Protein AF-A0A920R2B0-F1 (afdb_monomer_lite)

Sequence (71 aa):
MAGCWMEMSVSNLSDIAAMGGVPDHALVTLGVPVGTSPDSYEELYVGMNHAFDKFGGKIVGGDVVSSPVCL

Structure (mmCIF, N/CA/C/O backbone):
data_AF-A0A920R2B0-F1
#
_entry.id   AF-A0A920R2B0-F1
#
loop_
_atom_site.group_PDB
_atom_site.id
_atom_site.type_symbol
_atom_site.label_atom_id
_atom_site.label_alt_id
_atom_site.label_comp_id
_atom_site.label_asym_id
_atom_site.label_entity_id
_atom_site.label_seq_id
_atom_site.pdbx_PDB_ins_code
_atom_site.Cartn_x
_atom_site.Cartn_y
_atom_site.Cartn_z
_atom_site.occupancy
_atom_site.B_iso_or_equiv
_atom_site.auth_seq_id
_atom_site.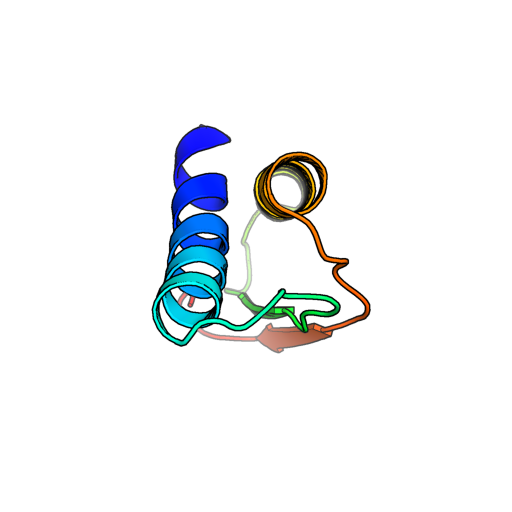auth_comp_id
_atom_site.auth_asym_id
_atom_site.auth_atom_id
_atom_site.pdbx_PDB_model_num
ATOM 1 N N . MET A 1 1 ? -6.366 16.512 2.328 1.00 49.38 1 MET A N 1
ATOM 2 C CA . MET A 1 1 ? -5.699 15.598 3.280 1.00 49.38 1 MET A CA 1
ATOM 3 C C . MET A 1 1 ? -5.077 14.364 2.616 1.00 49.38 1 MET A C 1
ATOM 5 O O . MET A 1 1 ? -4.109 13.865 3.164 1.00 49.38 1 MET A O 1
ATOM 9 N N . ALA A 1 2 ? -5.490 13.955 1.405 1.00 52.03 2 ALA A N 1
ATOM 10 C CA . ALA A 1 2 ? -4.891 12.830 0.659 1.00 52.03 2 ALA A CA 1
ATOM 11 C C . ALA A 1 2 ? -3.364 12.901 0.399 1.00 52.03 2 ALA A C 1
ATOM 13 O O . ALA A 1 2 ? -2.731 11.870 0.193 1.00 52.03 2 ALA A O 1
ATOM 14 N N . GLY A 1 3 ? -2.759 14.096 0.423 1.00 59.12 3 GLY A N 1
ATOM 15 C CA . GLY A 1 3 ? -1.318 14.259 0.191 1.00 59.12 3 GLY A CA 1
ATOM 16 C C . GLY A 1 3 ? -0.433 13.621 1.267 1.00 59.12 3 GLY A C 1
ATOM 17 O O . GLY A 1 3 ? 0.618 13.093 0.933 1.00 59.12 3 GLY A O 1
ATOM 18 N N . CYS A 1 4 ? -0.879 13.603 2.528 1.00 66.31 4 CYS A N 1
ATOM 19 C CA . CYS A 1 4 ? -0.096 13.042 3.635 1.00 66.31 4 CYS A CA 1
ATOM 20 C C . CYS A 1 4 ? 0.062 11.516 3.508 1.00 66.31 4 CYS A C 1
ATOM 22 O O . CYS A 1 4 ? 1.156 10.987 3.679 1.00 66.31 4 CYS A O 1
ATOM 24 N N . TRP A 1 5 ? -1.005 10.810 3.124 1.00 73.88 5 TRP A N 1
ATOM 25 C CA . TRP A 1 5 ? -0.972 9.354 2.936 1.00 73.88 5 TRP A CA 1
ATOM 26 C C . TRP A 1 5 ? -0.140 8.939 1.716 1.00 73.88 5 TRP A C 1
ATOM 28 O O . TRP A 1 5 ? 0.502 7.889 1.718 1.00 73.88 5 TRP A O 1
ATOM 38 N N . MET A 1 6 ? -0.108 9.795 0.690 1.00 75.75 6 MET A N 1
ATOM 39 C CA . MET A 1 6 ? 0.736 9.599 -0.486 1.00 75.75 6 MET A CA 1
ATOM 40 C C . MET A 1 6 ? 2.225 9.616 -0.113 1.00 75.75 6 MET A C 1
ATOM 42 O O . MET A 1 6 ? 2.978 8.781 -0.607 1.00 75.75 6 MET A O 1
ATOM 46 N N . GLU A 1 7 ? 2.653 10.520 0.777 1.00 79.88 7 GLU A N 1
ATOM 47 C CA . GLU A 1 7 ? 4.067 10.651 1.164 1.00 79.88 7 GLU A CA 1
ATOM 48 C C . GLU A 1 7 ? 4.643 9.363 1.761 1.00 79.88 7 GLU A C 1
ATOM 50 O O . GLU A 1 7 ? 5.765 8.993 1.420 1.00 79.88 7 GLU A O 1
ATOM 55 N N . MET A 1 8 ? 3.871 8.638 2.578 1.00 77.62 8 MET A N 1
ATOM 56 C CA . MET A 1 8 ? 4.319 7.369 3.170 1.00 77.62 8 MET A CA 1
ATOM 57 C C . MET A 1 8 ? 4.658 6.334 2.089 1.00 77.62 8 MET A C 1
ATOM 59 O O . MET A 1 8 ? 5.744 5.759 2.092 1.00 77.62 8 MET A O 1
ATOM 63 N N . SER A 1 9 ? 3.764 6.154 1.111 1.00 83.31 9 SER A N 1
ATOM 64 C CA . SER A 1 9 ? 3.990 5.216 0.001 1.00 83.31 9 SER A CA 1
ATOM 65 C C . SER A 1 9 ? 5.145 5.659 -0.897 1.00 83.31 9 SER A C 1
ATOM 67 O O . SER A 1 9 ? 5.970 4.843 -1.302 1.00 83.31 9 SER A O 1
ATOM 69 N N . VAL A 1 10 ? 5.246 6.962 -1.178 1.00 86.62 10 VAL A N 1
ATOM 70 C CA . VAL A 1 10 ? 6.332 7.527 -1.991 1.00 86.62 10 VAL A CA 1
ATOM 71 C C . VAL A 1 10 ? 7.691 7.329 -1.325 1.00 86.62 10 VAL A C 1
ATOM 73 O O . VAL A 1 10 ? 8.654 7.035 -2.029 1.00 86.62 10 VAL A O 1
ATOM 76 N N . SER A 1 11 ? 7.778 7.424 0.004 1.00 87.69 11 SER A N 1
ATOM 77 C CA . SER A 1 11 ? 9.022 7.158 0.734 1.00 87.69 11 SER A CA 1
ATOM 78 C C . SER A 1 11 ? 9.518 5.732 0.487 1.00 87.69 11 SER A C 1
ATOM 80 O O . SER A 1 11 ? 10.660 5.546 0.076 1.00 87.69 11 SER A O 1
ATOM 82 N N . ASN A 1 12 ? 8.653 4.725 0.646 1.00 88.00 12 ASN A N 1
ATOM 83 C CA . ASN A 1 12 ? 9.034 3.330 0.408 1.00 88.00 12 ASN A CA 1
ATOM 84 C C . ASN A 1 12 ? 9.419 3.065 -1.055 1.00 88.00 12 ASN A C 1
ATOM 86 O O . ASN A 1 12 ? 10.378 2.341 -1.323 1.00 88.00 12 ASN A O 1
ATOM 90 N N . LEU A 1 13 ? 8.695 3.659 -2.008 1.00 86.88 13 LEU A N 1
ATOM 91 C CA . LEU A 1 13 ? 9.017 3.551 -3.434 1.00 86.88 13 LEU A CA 1
ATOM 92 C C . LEU A 1 13 ? 10.366 4.209 -3.757 1.00 86.88 13 LEU A C 1
ATOM 94 O O . LEU A 1 13 ? 11.151 3.660 -4.532 1.00 86.88 13 LEU A O 1
ATOM 98 N N . SER A 1 14 ? 10.656 5.354 -3.135 1.00 87.81 14 SER A N 1
ATOM 99 C CA . SER A 1 14 ? 11.925 6.066 -3.280 1.00 87.81 14 SER A CA 1
ATOM 100 C C . SER A 1 14 ? 13.101 5.250 -2.751 1.00 87.81 14 SER A C 1
ATOM 102 O O . SER A 1 14 ? 14.144 5.225 -3.399 1.00 87.81 14 SER A O 1
ATOM 104 N N . ASP A 1 15 ? 12.948 4.554 -1.623 1.00 91.81 15 ASP A N 1
A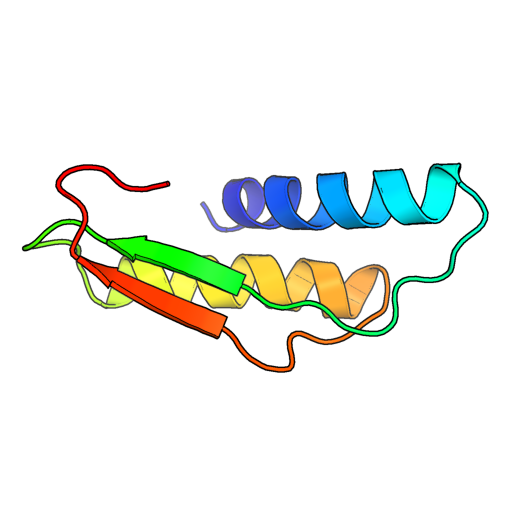TOM 105 C CA . ASP A 1 15 ? 14.008 3.699 -1.075 1.00 91.81 15 ASP A CA 1
ATOM 106 C C . ASP A 1 15 ? 14.353 2.551 -2.034 1.00 91.81 15 ASP A C 1
ATOM 108 O O . ASP A 1 15 ? 15.526 2.268 -2.284 1.00 91.81 15 ASP A O 1
ATOM 112 N N . ILE A 1 16 ? 13.339 1.928 -2.646 1.00 88.44 16 ILE A N 1
ATOM 113 C CA . ILE A 1 16 ? 13.538 0.877 -3.656 1.00 88.44 16 ILE A CA 1
ATOM 114 C C . ILE A 1 16 ? 14.245 1.448 -4.893 1.00 88.44 16 ILE A C 1
ATOM 116 O O . ILE A 1 16 ? 15.206 0.852 -5.388 1.00 88.44 16 ILE A O 1
ATOM 120 N N . ALA A 1 17 ? 13.808 2.617 -5.366 1.00 88.44 17 ALA A N 1
ATOM 121 C CA . ALA A 1 17 ? 14.407 3.286 -6.517 1.00 88.44 17 ALA A CA 1
ATOM 122 C C . ALA A 1 17 ? 15.860 3.721 -6.255 1.00 88.44 17 ALA A C 1
ATOM 124 O O . ALA A 1 17 ? 16.712 3.584 -7.134 1.00 88.44 17 ALA A O 1
ATOM 125 N N 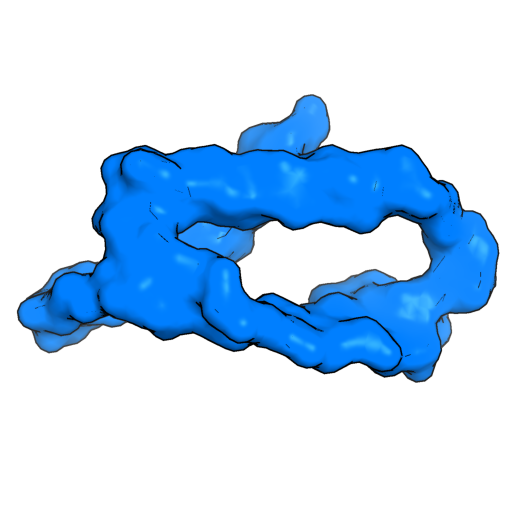. ALA A 1 18 ? 16.175 4.189 -5.042 1.00 91.62 18 ALA A N 1
ATOM 126 C CA . ALA A 1 18 ? 17.524 4.583 -4.637 1.00 91.62 18 ALA A CA 1
ATOM 127 C C . ALA A 1 18 ? 18.510 3.404 -4.646 1.00 91.62 18 ALA A C 1
ATOM 129 O O . ALA A 1 18 ? 19.697 3.589 -4.912 1.00 91.62 18 ALA A O 1
ATOM 130 N N . MET A 1 19 ? 18.013 2.184 -4.433 1.00 93.75 19 MET A N 1
ATOM 131 C CA . MET A 1 19 ? 18.786 0.946 -4.559 1.00 93.75 19 MET A CA 1
ATOM 132 C C . MET A 1 19 ? 18.902 0.444 -6.011 1.00 93.75 19 MET A C 1
ATOM 134 O O . MET A 1 19 ? 19.456 -0.629 -6.247 1.00 93.75 19 MET A O 1
ATOM 138 N N . GLY A 1 20 ? 18.393 1.200 -6.993 1.00 90.75 20 GLY A N 1
ATOM 139 C CA . GLY A 1 20 ? 18.366 0.821 -8.408 1.00 90.75 20 GLY A CA 1
ATOM 140 C C . GLY A 1 20 ? 17.274 -0.195 -8.759 1.00 90.75 20 GLY A C 1
ATOM 141 O O . GLY A 1 20 ? 17.307 -0.777 -9.843 1.00 90.75 20 GLY A O 1
ATOM 142 N N . GLY A 1 21 ? 16.329 -0.436 -7.847 1.00 87.94 21 GLY A N 1
ATOM 143 C CA . GLY A 1 21 ? 15.196 -1.330 -8.055 1.00 87.94 21 GLY A CA 1
ATOM 144 C C . GLY A 1 21 ? 14.018 -0.637 -8.737 1.00 87.94 21 GLY A C 1
ATOM 145 O O . GLY A 1 21 ? 13.852 0.578 -8.651 1.00 87.94 21 GLY A O 1
ATOM 146 N N . VAL A 1 22 ? 13.163 -1.429 -9.383 1.00 87.56 22 VAL A N 1
ATOM 147 C CA . VAL A 1 22 ? 11.859 -0.973 -9.880 1.00 87.56 22 VAL A CA 1
ATOM 148 C C . VAL A 1 22 ? 10.782 -1.618 -9.005 1.00 87.56 22 VAL A C 1
ATOM 150 O O . VAL A 1 22 ? 10.666 -2.846 -9.021 1.00 87.56 22 VAL A O 1
ATOM 153 N N . PRO A 1 23 ? 10.033 -0.841 -8.204 1.00 83.31 23 PRO A N 1
ATOM 154 C CA . PRO A 1 23 ? 8.966 -1.384 -7.375 1.00 83.31 23 PRO A CA 1
ATOM 155 C C . PRO A 1 23 ? 7.818 -1.913 -8.243 1.00 83.31 23 PRO A C 1
ATOM 157 O O . PRO A 1 23 ? 7.312 -1.217 -9.120 1.00 83.31 23 PRO A O 1
ATOM 160 N N . ASP A 1 24 ? 7.418 -3.157 -7.985 1.00 88.31 24 ASP A N 1
ATOM 161 C CA . ASP A 1 24 ? 6.418 -3.885 -8.781 1.00 88.31 24 ASP A CA 1
ATOM 162 C C . ASP A 1 24 ? 5.167 -4.220 -7.954 1.00 88.31 24 ASP A C 1
ATOM 164 O O . ASP A 1 24 ? 4.034 -4.009 -8.381 1.00 88.31 24 ASP A O 1
ATOM 168 N N . HIS A 1 25 ? 5.358 -4.655 -6.708 1.00 90.00 25 HIS A N 1
ATOM 169 C CA . HIS A 1 25 ? 4.267 -5.044 -5.823 1.00 90.00 25 HIS A CA 1
ATOM 170 C C . HIS A 1 25 ? 4.510 -4.567 -4.392 1.00 90.00 25 HIS A C 1
ATOM 172 O O . HIS A 1 25 ? 5.647 -4.560 -3.919 1.00 90.00 25 HIS A O 1
ATOM 178 N N . ALA A 1 26 ? 3.430 -4.213 -3.697 1.00 88.50 26 ALA A N 1
ATOM 179 C CA . ALA A 1 26 ? 3.442 -3.841 -2.290 1.00 88.50 26 ALA A CA 1
ATOM 180 C C . ALA A 1 26 ? 2.316 -4.526 -1.508 1.00 88.50 26 ALA A C 1
ATOM 182 O O . ALA A 1 26 ? 1.244 -4.831 -2.041 1.00 88.50 26 ALA A O 1
ATOM 183 N N . LEU A 1 27 ? 2.580 -4.738 -0.221 1.00 89.94 27 LEU A N 1
ATOM 184 C CA . LEU A 1 27 ? 1.618 -5.207 0.768 1.00 89.94 27 LEU A CA 1
ATOM 185 C C . LEU A 1 27 ? 1.437 -4.115 1.819 1.00 89.94 27 LEU A C 1
ATOM 187 O O . LEU A 1 27 ? 2.420 -3.511 2.246 1.00 89.94 27 LEU A O 1
ATOM 191 N N . VAL A 1 28 ? 0.194 -3.870 2.227 1.00 88.50 28 VAL A N 1
ATOM 192 C CA . VAL A 1 28 ? -0.145 -2.814 3.190 1.00 88.50 28 VAL A CA 1
ATOM 193 C C . VAL A 1 28 ? -0.741 -3.433 4.446 1.00 88.50 28 VAL A C 1
ATOM 195 O O . VAL A 1 28 ? -1.819 -4.013 4.398 1.00 88.50 28 VAL A O 1
ATOM 198 N N . THR A 1 29 ? -0.066 -3.289 5.582 1.00 87.94 29 THR A N 1
ATOM 199 C CA . THR A 1 29 ? -0.617 -3.690 6.883 1.00 87.94 29 THR A CA 1
ATOM 200 C C . THR A 1 29 ? -1.080 -2.453 7.636 1.00 87.94 29 THR A C 1
ATOM 202 O O . THR A 1 29 ? -0.296 -1.524 7.799 1.00 87.94 29 THR A O 1
ATOM 205 N N . LEU A 1 30 ? -2.332 -2.444 8.098 1.00 85.81 30 LEU A N 1
ATOM 206 C CA . LEU A 1 30 ? -2.923 -1.325 8.832 1.00 85.81 30 LEU A CA 1
ATOM 207 C C . LEU A 1 30 ? -3.245 -1.729 10.268 1.00 85.81 30 LEU A C 1
ATOM 209 O O . LEU A 1 30 ? -4.016 -2.661 10.507 1.00 85.81 30 LEU A O 1
ATOM 213 N N . GLY A 1 31 ? -2.686 -0.988 11.224 1.00 87.06 31 GLY A N 1
ATOM 214 C CA . GLY A 1 31 ? -3.111 -1.038 12.617 1.00 87.06 31 GLY A CA 1
ATOM 215 C C . GLY A 1 31 ? -4.241 -0.045 12.847 1.00 87.06 31 GLY A C 1
ATOM 216 O O . GLY A 1 31 ? -4.057 1.147 12.640 1.00 87.06 31 GLY A O 1
ATOM 217 N N . VAL A 1 32 ? -5.412 -0.512 13.273 1.00 83.50 32 VAL A N 1
ATOM 218 C CA . VAL A 1 32 ? -6.625 0.309 13.321 1.00 83.50 32 VAL A CA 1
ATOM 219 C C . VAL A 1 32 ? -7.239 0.353 14.729 1.00 83.50 32 VAL A C 1
ATOM 221 O O . VAL A 1 32 ? -7.616 -0.696 15.259 1.00 83.50 32 VAL A O 1
ATOM 224 N N . PRO A 1 33 ? -7.406 1.551 15.324 1.00 85.06 33 PRO A N 1
ATOM 225 C CA . PRO A 1 33 ? -8.164 1.758 16.551 1.00 85.06 33 PRO A CA 1
ATOM 226 C C . PRO A 1 33 ? -9.646 1.468 16.412 1.00 85.06 33 PRO A C 1
ATOM 228 O O . PRO A 1 33 ? -10.301 1.794 15.421 1.00 85.06 33 PRO A O 1
ATOM 231 N N . VAL A 1 34 ? -10.194 0.916 17.489 1.00 76.38 34 VAL A N 1
ATOM 232 C CA . VAL A 1 34 ? -11.630 0.703 17.624 1.00 76.38 34 VAL A CA 1
ATOM 233 C C . VAL A 1 34 ? -12.315 2.073 17.666 1.00 76.38 34 VAL A C 1
ATOM 235 O O . VAL A 1 34 ? -12.100 2.848 18.595 1.00 76.38 34 VAL A O 1
ATOM 238 N N . GLY A 1 35 ? -13.123 2.376 16.647 1.00 78.06 35 GLY A N 1
ATOM 239 C CA . GLY A 1 35 ? -13.840 3.652 16.516 1.00 78.06 35 GLY A CA 1
ATOM 240 C C . GLY A 1 35 ? -13.320 4.590 15.423 1.00 78.06 35 GLY A C 1
ATOM 241 O O . GLY A 1 35 ? -13.901 5.657 15.235 1.00 78.06 35 GLY A O 1
ATOM 242 N N . THR A 1 36 ? -12.276 4.212 14.680 1.00 79.19 36 THR A N 1
ATOM 243 C CA . THR A 1 36 ? -11.826 4.988 13.516 1.00 79.19 36 THR A CA 1
ATOM 244 C C . THR A 1 36 ? -12.858 4.912 12.377 1.00 79.19 36 THR A C 1
ATOM 246 O O . THR A 1 36 ? -13.395 3.841 12.076 1.00 79.19 36 THR A O 1
ATOM 249 N N . SER A 1 37 ? -13.156 6.069 11.768 1.00 82.19 37 SER A N 1
ATOM 250 C CA . SER A 1 37 ? -14.187 6.222 10.730 1.00 82.19 37 SER A CA 1
ATOM 251 C C . SER A 1 37 ? -13.853 5.427 9.459 1.00 82.19 37 SER A C 1
ATOM 253 O O . SER A 1 37 ? -12.702 5.485 9.018 1.00 82.19 37 SER A O 1
ATOM 255 N N . PRO A 1 38 ? -14.841 4.763 8.822 1.00 80.50 38 PRO A N 1
ATOM 256 C CA . PRO A 1 38 ? -14.683 4.129 7.513 1.00 80.50 38 PRO A CA 1
ATOM 257 C C . PRO A 1 38 ? -14.052 5.046 6.454 1.00 80.50 38 PRO A C 1
ATOM 259 O O . PRO A 1 38 ? -13.145 4.630 5.734 1.00 80.50 38 PRO A O 1
ATOM 262 N N . ASP A 1 39 ? -14.477 6.311 6.426 1.00 83.94 39 ASP A N 1
ATOM 263 C CA . ASP A 1 39 ? -14.042 7.299 5.433 1.00 83.94 39 ASP A CA 1
ATOM 264 C C . ASP A 1 39 ? -12.531 7.564 5.518 1.00 83.94 39 ASP A C 1
ATOM 266 O O . ASP A 1 39 ? -11.861 7.798 4.514 1.00 83.94 39 ASP A O 1
ATOM 270 N N . SER A 1 40 ? -11.962 7.476 6.725 1.00 79.88 40 SER A N 1
ATOM 271 C CA . SER A 1 40 ? -10.531 7.684 6.937 1.00 79.88 40 SER A CA 1
ATOM 272 C C . SER A 1 40 ? -9.680 6.578 6.310 1.00 79.88 40 SER A C 1
ATOM 274 O O . SER A 1 40 ? -8.579 6.868 5.845 1.00 79.88 40 SER A O 1
ATOM 276 N N . TYR A 1 41 ? -10.166 5.331 6.247 1.00 80.56 41 TYR A N 1
ATOM 277 C CA . TYR A 1 41 ? -9.438 4.262 5.547 1.00 80.56 41 TYR A CA 1
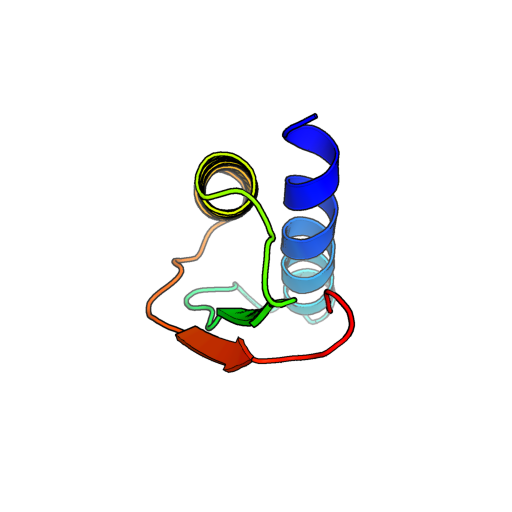ATOM 278 C C . TYR A 1 41 ? -9.546 4.409 4.037 1.00 80.56 41 TYR A C 1
ATOM 280 O O . TYR A 1 41 ? -8.585 4.127 3.326 1.00 80.56 41 TYR A O 1
ATOM 288 N N . GLU A 1 42 ? -10.706 4.844 3.545 1.00 84.25 42 GLU A N 1
ATOM 289 C CA . GLU A 1 42 ? -10.912 5.044 2.116 1.00 84.25 42 GLU A CA 1
ATOM 290 C C . GLU A 1 42 ? -9.986 6.147 1.591 1.00 84.25 42 GLU A C 1
ATOM 292 O O . GLU A 1 42 ? -9.261 5.930 0.621 1.00 84.25 42 GLU A O 1
ATOM 297 N N . GLU A 1 43 ? -9.893 7.282 2.292 1.00 85.56 43 GLU A N 1
ATOM 298 C CA . GLU A 1 43 ? -8.944 8.348 1.949 1.00 85.56 43 GLU A CA 1
ATOM 299 C C . GLU A 1 43 ? -7.481 7.881 1.974 1.00 85.56 43 GLU A C 1
ATOM 301 O O . GLU A 1 43 ? -6.675 8.299 1.135 1.00 85.56 43 GLU A O 1
ATOM 306 N N . LEU A 1 44 ? -7.139 7.012 2.925 1.00 84.94 44 LEU A N 1
ATOM 307 C CA . LEU A 1 44 ? -5.801 6.458 3.085 1.00 84.94 44 LEU A CA 1
ATOM 308 C C . LEU A 1 44 ? -5.449 5.531 1.911 1.00 84.94 44 LEU A C 1
ATOM 310 O O . LEU A 1 44 ? -4.425 5.743 1.259 1.00 84.94 44 LEU A O 1
ATOM 314 N N . TYR A 1 45 ? -6.325 4.587 1.555 1.00 86.00 45 TYR A N 1
ATOM 315 C CA . TYR A 1 45 ? -6.131 3.718 0.389 1.00 86.00 45 TYR A CA 1
ATOM 316 C C . TYR A 1 45 ? -6.114 4.490 -0.932 1.00 86.00 45 TYR A C 1
ATOM 318 O O . TYR A 1 45 ? -5.306 4.177 -1.805 1.00 86.00 45 TYR A O 1
ATOM 326 N N . VAL A 1 46 ? -6.961 5.512 -1.092 1.00 88.62 46 VAL A N 1
ATOM 327 C CA . VAL A 1 46 ? -6.945 6.387 -2.276 1.00 88.62 46 VAL A CA 1
ATOM 328 C C . VAL A 1 46 ? -5.605 7.115 -2.388 1.00 88.62 46 VAL A C 1
ATOM 330 O O . VAL A 1 46 ? -5.012 7.147 -3.467 1.00 88.62 46 VAL A O 1
ATOM 333 N N . GLY A 1 47 ? -5.088 7.654 -1.280 1.00 88.38 47 GLY A N 1
ATOM 334 C CA . GLY A 1 47 ? -3.783 8.316 -1.246 1.00 88.38 47 GLY A CA 1
ATOM 335 C C . GLY A 1 47 ? -2.625 7.379 -1.601 1.00 88.38 47 GLY A C 1
ATOM 336 O O . GLY A 1 47 ? -1.757 7.755 -2.392 1.00 88.38 47 GLY A O 1
ATOM 337 N N . MET A 1 48 ? -2.637 6.151 -1.071 1.00 87.69 48 MET A N 1
ATOM 338 C CA . MET A 1 48 ? -1.630 5.134 -1.388 1.00 87.69 48 MET A CA 1
ATOM 339 C C . MET A 1 48 ? -1.709 4.702 -2.855 1.00 87.69 48 MET A C 1
ATOM 341 O O . MET A 1 48 ? -0.701 4.756 -3.555 1.00 87.69 48 MET A O 1
ATOM 345 N N . ASN A 1 49 ? -2.897 4.349 -3.358 1.00 88.12 49 ASN A N 1
ATOM 346 C CA . ASN A 1 49 ? -3.083 3.953 -4.758 1.00 88.12 49 ASN A CA 1
ATOM 347 C C . ASN A 1 49 ? -2.614 5.043 -5.727 1.00 88.12 49 ASN A C 1
ATOM 349 O O . ASN A 1 49 ? -1.903 4.738 -6.677 1.00 88.12 49 ASN A O 1
ATOM 3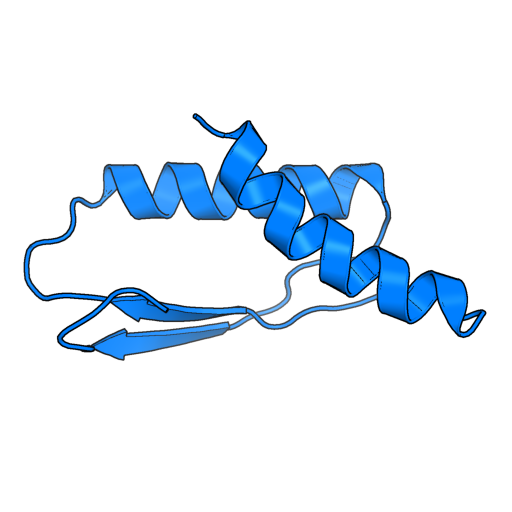53 N N . HIS A 1 50 ? -2.898 6.318 -5.444 1.00 89.06 50 HIS A N 1
ATOM 354 C CA . HIS A 1 50 ? -2.373 7.429 -6.241 1.00 89.06 50 HIS A CA 1
ATOM 355 C C . HIS A 1 50 ? -0.837 7.478 -6.297 1.00 89.06 50 HIS A C 1
ATOM 357 O O . HIS A 1 50 ? -0.279 7.912 -7.307 1.00 89.06 50 HIS A O 1
ATOM 363 N N . ALA A 1 51 ? -0.130 7.075 -5.235 1.00 87.94 51 ALA A N 1
ATOM 364 C CA . ALA A 1 51 ? 1.328 6.987 -5.263 1.00 87.94 51 ALA A CA 1
ATOM 365 C C . ALA A 1 51 ? 1.798 5.863 -6.198 1.00 87.94 51 ALA A C 1
ATOM 367 O O . ALA A 1 51 ? 2.646 6.101 -7.058 1.00 87.94 51 ALA A O 1
ATOM 368 N N . PHE A 1 52 ? 1.215 4.670 -6.068 1.00 86.50 52 PHE A N 1
ATOM 369 C CA . PHE A 1 52 ? 1.550 3.509 -6.897 1.00 86.50 52 PHE A CA 1
ATOM 370 C C . PHE A 1 52 ? 1.202 3.727 -8.378 1.00 86.50 52 PHE A C 1
ATOM 372 O O . PHE A 1 52 ? 2.028 3.445 -9.243 1.00 86.50 52 PHE A O 1
ATOM 379 N N . ASP A 1 53 ? 0.058 4.348 -8.678 1.00 87.12 53 ASP A N 1
ATOM 380 C CA . ASP A 1 53 ? -0.327 4.727 -10.046 1.00 87.12 53 ASP A CA 1
ATOM 381 C C . ASP A 1 53 ? 0.673 5.704 -10.682 1.00 87.12 53 ASP A C 1
ATOM 383 O O . ASP A 1 53 ? 0.912 5.669 -11.890 1.00 87.12 53 ASP A O 1
ATOM 387 N N . LYS A 1 54 ? 1.270 6.591 -9.876 1.00 87.19 54 LYS A N 1
ATOM 388 C CA . LYS A 1 54 ? 2.193 7.624 -10.356 1.00 87.19 54 LYS A CA 1
ATOM 389 C C . LYS A 1 54 ? 3.632 7.134 -10.506 1.00 87.19 54 LYS A C 1
ATOM 391 O O . LYS A 1 54 ? 4.308 7.538 -11.451 1.00 87.19 54 LYS A O 1
ATOM 396 N N . PHE A 1 55 ? 4.122 6.342 -9.556 1.00 84.31 55 PHE A N 1
ATOM 397 C CA . PHE A 1 55 ? 5.540 5.975 -9.454 1.00 84.31 55 PHE A CA 1
ATOM 398 C C . PHE A 1 55 ? 5.830 4.518 -9.829 1.00 84.31 55 PHE A C 1
ATOM 400 O O . PHE A 1 55 ? 6.995 4.151 -9.967 1.00 84.31 55 PHE A O 1
ATOM 407 N N . GLY A 1 56 ? 4.792 3.716 -10.065 1.00 79.44 56 GLY A N 1
ATOM 408 C CA . GLY A 1 56 ? 4.911 2.319 -10.453 1.00 79.44 56 GLY A CA 1
ATOM 409 C C . GLY A 1 56 ? 4.697 1.355 -9.289 1.00 79.44 56 GLY A C 1
ATOM 410 O O . GLY A 1 56 ? 4.891 1.678 -8.115 1.00 79.44 56 GLY A O 1
ATOM 411 N N . GLY A 1 57 ? 4.283 0.148 -9.661 1.00 81.94 57 GLY A N 1
ATOM 412 C CA . GLY A 1 57 ? 3.920 -0.930 -8.754 1.00 81.94 57 GLY A CA 1
ATOM 413 C C . GLY A 1 57 ? 2.422 -0.992 -8.450 1.00 81.94 57 GLY A C 1
ATOM 414 O O . GLY A 1 57 ? 1.645 -0.134 -8.865 1.00 81.94 57 GLY A O 1
ATOM 415 N N . LYS A 1 58 ? 1.994 -2.048 -7.753 1.00 87.06 58 LYS A N 1
ATOM 416 C CA . LYS A 1 58 ? 0.598 -2.255 -7.338 1.00 87.06 58 LYS A CA 1
ATOM 417 C C . LYS A 1 58 ? 0.503 -2.749 -5.904 1.00 87.06 58 LYS A C 1
ATOM 419 O O . LYS A 1 58 ? 1.272 -3.615 -5.487 1.00 87.06 58 LYS A O 1
ATOM 424 N N . ILE A 1 59 ? -0.506 -2.276 -5.181 1.00 87.88 59 ILE A N 1
ATOM 425 C CA . ILE A 1 59 ? -0.910 -2.900 -3.920 1.00 87.88 59 ILE A CA 1
ATOM 426 C C . ILE A 1 59 ? -1.648 -4.196 -4.264 1.00 87.88 59 ILE A C 1
ATOM 428 O O . ILE A 1 59 ? -2.674 -4.166 -4.940 1.00 87.88 59 ILE A O 1
ATOM 432 N N . VAL A 1 60 ? -1.120 -5.338 -3.823 1.00 90.94 60 VAL A N 1
ATOM 433 C CA . VAL A 1 60 ? -1.694 -6.670 -4.121 1.00 90.94 60 VAL A CA 1
ATOM 434 C C . VAL A 1 60 ? -2.346 -7.342 -2.927 1.00 90.94 60 VAL A C 1
ATOM 436 O O . VAL A 1 60 ? -2.928 -8.416 -3.061 1.00 90.94 60 VAL A O 1
ATOM 439 N N . GLY A 1 61 ? -2.272 -6.720 -1.758 1.00 88.25 61 GLY A N 1
ATOM 440 C CA . GLY A 1 61 ? -2.874 -7.252 -0.552 1.00 88.25 61 GLY A CA 1
ATOM 441 C C . GLY A 1 61 ? -2.405 -6.522 0.690 1.00 88.25 61 GLY A C 1
ATOM 442 O O . GLY A 1 61 ? -1.715 -5.502 0.623 1.00 88.25 61 GLY A O 1
ATOM 443 N N . GLY A 1 62 ? -2.798 -7.065 1.831 1.00 86.56 62 GLY A N 1
ATOM 444 C CA . GLY A 1 62 ? -2.582 -6.427 3.109 1.00 86.56 62 GLY A CA 1
ATOM 445 C C . GLY A 1 62 ? -3.224 -7.181 4.257 1.00 86.56 62 GLY A C 1
ATOM 446 O O . GLY A 1 62 ? -3.939 -8.158 4.036 1.00 86.56 62 GLY A O 1
ATOM 447 N N . ASP A 1 63 ? -2.971 -6.700 5.466 1.00 88.44 63 ASP A N 1
ATOM 448 C CA . ASP A 1 63 ? -3.595 -7.199 6.689 1.00 88.44 63 ASP A CA 1
ATOM 449 C C . ASP A 1 63 ? -4.137 -6.030 7.514 1.00 88.44 63 ASP A C 1
ATOM 451 O O . ASP A 1 63 ? -3.582 -4.932 7.489 1.00 88.44 63 ASP A O 1
ATOM 455 N N . VAL A 1 64 ? -5.229 -6.255 8.239 1.00 86.94 64 VAL A N 1
ATOM 456 C CA . VAL A 1 64 ? -5.843 -5.240 9.100 1.00 86.94 64 VAL A CA 1
ATOM 457 C C . VAL A 1 64 ? -5.941 -5.802 10.502 1.00 86.94 64 VAL A C 1
ATOM 459 O O . VAL A 1 64 ? -6.653 -6.775 10.751 1.00 86.94 64 VAL A O 1
ATOM 462 N N . VAL A 1 65 ? -5.251 -5.154 11.435 1.00 86.75 65 VAL A N 1
ATOM 463 C CA . VAL A 1 65 ? -5.201 -5.577 12.832 1.00 86.75 65 VAL A CA 1
ATOM 464 C C . VAL A 1 65 ? -5.803 -4.509 13.732 1.00 86.75 65 VAL A C 1
ATOM 466 O O . VAL A 1 65 ? -5.557 -3.316 13.568 1.00 86.75 65 VAL A O 1
ATOM 469 N N . SER A 1 66 ? -6.587 -4.935 14.722 1.00 84.81 66 SER A N 1
ATOM 470 C CA . SER A 1 66 ? -7.049 -4.027 15.771 1.00 84.81 66 SER A CA 1
ATOM 471 C C . SER A 1 66 ? -5.851 -3.589 16.609 1.00 84.81 66 SER A C 1
ATOM 473 O O . SER A 1 66 ? -5.195 -4.419 17.237 1.00 84.81 66 SER A O 1
ATOM 475 N N . SER A 1 67 ? -5.594 -2.288 16.665 1.00 83.38 67 SER A N 1
ATOM 476 C CA . SER A 1 67 ? -4.494 -1.699 17.429 1.00 83.38 67 SER A CA 1
ATOM 477 C C . SER A 1 67 ? -5.007 -0.489 18.200 1.00 83.38 67 SER A C 1
ATOM 479 O O . SER A 1 67 ? -5.748 0.300 17.634 1.00 83.38 67 SER A O 1
ATOM 481 N N . PRO A 1 68 ? -4.621 -0.271 19.468 1.00 78.81 68 PRO A N 1
ATOM 482 C CA . PRO A 1 68 ? -5.042 0.916 20.215 1.00 78.81 68 PRO A CA 1
ATOM 483 C C . PRO A 1 68 ? -4.553 2.240 19.595 1.00 78.81 68 PRO A C 1
ATOM 485 O O . PRO A 1 68 ? -5.041 3.302 19.973 1.00 78.81 68 PRO A O 1
ATOM 488 N N . VAL A 1 69 ? -3.604 2.184 18.654 1.00 71.75 69 VAL A N 1
ATOM 489 C CA . VAL A 1 69 ? -3.048 3.326 17.914 1.00 71.75 69 VAL A CA 1
ATOM 490 C C . VAL A 1 69 ? -2.982 3.016 16.415 1.00 71.75 69 VAL A C 1
ATOM 492 O O . VAL A 1 69 ? -2.720 1.870 16.044 1.00 71.75 69 VAL A O 1
ATOM 495 N N . CYS A 1 70 ? -3.202 4.025 15.563 1.00 63.78 70 CYS A N 1
ATOM 496 C CA . CYS A 1 70 ? -2.932 3.896 14.127 1.00 63.78 70 CYS A CA 1
ATOM 497 C C . CYS A 1 70 ? -1.420 3.841 13.886 1.00 63.78 70 CYS A C 1
ATOM 499 O O . CYS A 1 70 ? -0.701 4.720 14.368 1.00 63.78 70 CYS A O 1
ATOM 501 N N . LEU A 1 71 ? -0.970 2.835 13.136 1.00 59.03 71 LEU A N 1
ATOM 502 C CA . LEU A 1 71 ? 0.395 2.687 12.623 1.00 59.03 71 LEU A CA 1
ATOM 503 C C . LEU A 1 71 ? 0.341 2.416 11.122 1.00 59.03 71 LEU A C 1
ATOM 505 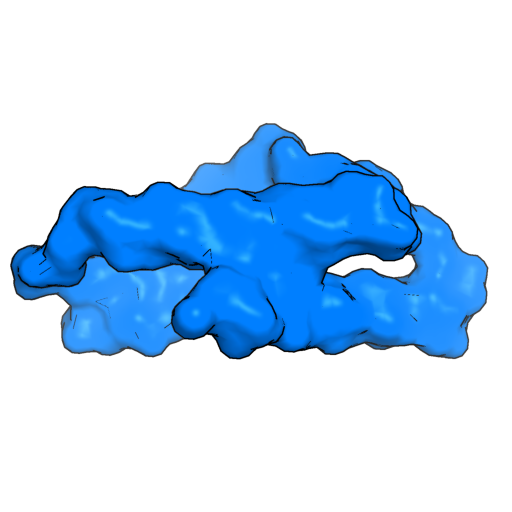O O . LEU A 1 71 ? -0.557 1.636 10.720 1.00 59.03 71 LEU A O 1
#

Secondary structure (DSSP, 8-state):
-HHHHHHHHHHHHHHHHHTT----EEEEEEEE-TT--HHHHHHHHHHHHHHHHHHS-EEEEEEEEE-SS--

Foldseek 3Di:
DLQVLLVVLLVVCVVCVVVVHQEAEDEEEKADEDPDDPVVVVSNVVSNQVNCVVRHYDYPYYYYHHDNDID

pLDDT: mean 83.02, std 8.83, range [49.38, 93.75]

Radius of gyration: 12.75 Å; chains: 1; bounding box: 34×23×31 Å